Protein AF-A0A6B3F3E0-F1 (afdb_monomer_lite)

Radius of gyration: 23.88 Å; chains: 1; bounding box: 46×20×65 Å

Sequence (100 aa):
IDKERNRLVLALARARAVGQTDAAGIAELEGKLAGIDAEEEAINRREANTRAGYVYVISNIGAFGASMVKIGLTRRLDPMDRVHELGDASVPFRFDVHAL

Structure (mmCIF, N/CA/C/O backbone):
data_AF-A0A6B3F3E0-F1
#
_entry.id   AF-A0A6B3F3E0-F1
#
loop_
_atom_site.group_PDB
_atom_site.id
_atom_site.type_symbol
_atom_site.label_atom_id
_atom_site.label_alt_id
_atom_site.label_comp_id
_atom_site.label_asym_id
_atom_site.label_entity_id
_atom_site.label_seq_id
_atom_site.pdbx_PDB_ins_code
_atom_site.Cartn_x
_atom_site.Cartn_y
_atom_site.Cartn_z
_atom_site.occupancy
_atom_site.B_iso_or_equiv
_atom_site.auth_seq_id
_atom_site.auth_comp_id
_atom_site.auth_asym_id
_atom_site.auth_atom_id
_atom_site.pdbx_PDB_model_num
ATOM 1 N N . ILE A 1 1 ? 0.444 6.084 22.629 1.00 61.84 1 ILE A N 1
ATOM 2 C CA . ILE A 1 1 ? -0.902 5.550 22.328 1.00 61.84 1 ILE A CA 1
ATOM 3 C C . ILE A 1 1 ? -1.398 4.719 23.513 1.00 61.84 1 ILE A C 1
ATOM 5 O O . ILE A 1 1 ? -2.381 5.100 24.140 1.00 61.84 1 ILE A O 1
ATOM 9 N N . ASP A 1 2 ? -0.622 3.732 23.960 1.00 73.31 2 ASP A N 1
ATOM 10 C CA . ASP A 1 2 ? -0.985 2.791 25.038 1.00 73.31 2 ASP A CA 1
ATOM 11 C C . ASP A 1 2 ? -1.447 3.425 26.357 1.00 73.31 2 ASP A C 1
ATOM 13 O O . ASP A 1 2 ? -2.391 2.954 26.988 1.00 73.31 2 ASP A O 1
ATOM 17 N N . LYS A 1 3 ? -0.806 4.517 26.792 1.00 80.19 3 LYS A N 1
ATOM 18 C CA . LYS A 1 3 ? -1.146 5.180 28.063 1.00 80.19 3 LYS A CA 1
ATOM 19 C C . LYS A 1 3 ? -2.525 5.848 28.031 1.00 80.19 3 LYS A C 1
ATOM 21 O O . LYS A 1 3 ? -3.236 5.807 29.033 1.00 80.19 3 LYS A O 1
ATOM 26 N N . GLU A 1 4 ? -2.899 6.437 26.897 1.00 79.50 4 GLU A N 1
ATOM 27 C CA . GLU A 1 4 ? -4.198 7.100 26.726 1.00 79.50 4 GLU A CA 1
ATOM 28 C C . GLU A 1 4 ? -5.312 6.070 26.514 1.00 79.50 4 GLU A C 1
ATOM 30 O O . GLU A 1 4 ? -6.357 6.147 27.159 1.00 79.50 4 GLU A O 1
ATOM 35 N N . ARG A 1 5 ? -5.037 5.019 25.732 1.00 82.12 5 ARG A N 1
ATOM 36 C CA . ARG A 1 5 ? -5.918 3.854 25.579 1.00 82.12 5 ARG A CA 1
ATOM 37 C C . ARG A 1 5 ? -6.243 3.209 26.927 1.00 82.12 5 ARG A C 1
ATOM 39 O O . ARG A 1 5 ? -7.409 3.051 27.278 1.00 82.12 5 ARG A O 1
ATOM 46 N N . ASN A 1 6 ? -5.221 2.906 27.731 1.00 84.31 6 ASN A N 1
ATOM 47 C CA . ASN A 1 6 ? -5.406 2.308 29.055 1.00 84.31 6 ASN A CA 1
ATOM 48 C C . ASN A 1 6 ? -6.216 3.206 29.994 1.00 84.31 6 ASN A C 1
ATOM 50 O O . ASN A 1 6 ? -7.008 2.706 30.794 1.00 84.31 6 ASN A O 1
ATOM 54 N N . ARG A 1 7 ? -6.060 4.530 29.888 1.00 85.19 7 ARG A N 1
ATOM 55 C CA . ARG A 1 7 ? -6.861 5.480 30.662 1.00 85.19 7 ARG A CA 1
ATOM 56 C C . ARG A 1 7 ? -8.338 5.420 30.267 1.00 85.19 7 ARG A C 1
ATOM 58 O O . ARG A 1 7 ? -9.182 5.379 31.160 1.00 85.19 7 ARG A O 1
ATOM 65 N N . LEU A 1 8 ? -8.641 5.377 28.969 1.00 81.69 8 LEU A N 1
ATOM 66 C CA . LEU A 1 8 ? -10.010 5.272 28.452 1.00 81.69 8 LEU A CA 1
ATOM 67 C C . LEU A 1 8 ? -10.663 3.934 28.814 1.00 81.69 8 LEU A C 1
ATOM 69 O O . LEU A 1 8 ? -11.797 3.923 29.286 1.00 81.69 8 LEU A O 1
ATOM 73 N N . VAL A 1 9 ? -9.933 2.821 28.694 1.00 85.44 9 VAL A N 1
ATOM 74 C CA . VAL A 1 9 ? -10.409 1.485 29.095 1.00 85.44 9 VAL A CA 1
ATOM 75 C C . VAL A 1 9 ? -10.731 1.444 30.589 1.00 85.44 9 VAL A C 1
ATOM 77 O O . VAL A 1 9 ? -11.796 0.969 30.985 1.00 85.44 9 VAL A O 1
ATOM 80 N N . LEU A 1 10 ? -9.847 1.987 31.433 1.00 86.38 10 LEU A N 1
ATOM 81 C CA . LEU A 1 10 ? -10.073 2.048 32.877 1.00 86.38 10 LEU A CA 1
ATOM 82 C C . LEU A 1 10 ? -11.263 2.959 33.228 1.00 86.38 10 LEU A C 1
ATOM 84 O O . LEU A 1 10 ? -12.039 2.636 34.129 1.00 86.38 10 LEU A O 1
ATOM 88 N N . ALA A 1 11 ? -11.418 4.084 32.524 1.00 83.25 11 ALA A N 1
ATOM 89 C CA . ALA A 1 11 ? -12.538 5.005 32.703 1.00 83.25 11 ALA A CA 1
ATOM 90 C C . ALA A 1 11 ? -13.878 4.359 32.313 1.00 83.25 11 ALA A C 1
ATOM 92 O O . ALA A 1 11 ? -14.827 4.436 33.090 1.00 83.25 11 ALA A O 1
ATOM 93 N N . LEU A 1 12 ? -13.936 3.647 31.181 1.00 82.81 12 LEU A N 1
ATOM 94 C CA . LEU A 1 12 ? -15.108 2.882 30.739 1.00 82.81 12 LEU A CA 1
ATOM 95 C C . LEU A 1 12 ? -15.472 1.760 31.712 1.00 82.81 12 LEU A C 1
ATOM 97 O O . LEU A 1 12 ? -16.639 1.598 32.065 1.00 82.81 12 LEU A O 1
ATOM 101 N N . ALA A 1 13 ? -14.476 1.005 32.183 1.00 84.38 13 ALA A N 1
ATOM 102 C CA . ALA A 1 13 ? -14.690 -0.057 33.160 1.00 84.38 13 ALA A CA 1
ATOM 103 C C . ALA A 1 13 ? -15.278 0.494 34.468 1.00 84.38 13 ALA A C 1
ATOM 105 O O . ALA A 1 13 ? -16.209 -0.092 35.020 1.00 84.38 13 ALA A O 1
ATOM 106 N N . ARG A 1 14 ? -14.790 1.652 34.936 1.00 82.25 14 ARG A N 1
ATOM 107 C CA . ARG A 1 14 ? -15.347 2.335 36.113 1.00 82.25 14 ARG A CA 1
ATOM 108 C C . ARG A 1 14 ? -16.756 2.868 35.865 1.00 82.25 14 ARG A C 1
ATOM 110 O O . ARG A 1 14 ? -17.612 2.647 36.711 1.00 82.25 14 ARG A O 1
ATOM 117 N N . ALA A 1 15 ? -17.011 3.516 34.729 1.00 79.19 15 ALA A N 1
ATOM 118 C CA . ALA A 1 15 ? -18.333 4.046 34.391 1.00 79.19 15 ALA A CA 1
ATOM 119 C C . ALA A 1 15 ? -19.400 2.936 34.363 1.00 79.19 15 ALA A C 1
ATOM 121 O O . ALA A 1 15 ? -20.467 3.069 34.963 1.00 79.19 15 ALA A O 1
ATOM 122 N N . ARG A 1 16 ? -19.062 1.785 33.766 1.00 75.81 16 ARG A N 1
ATOM 123 C CA . ARG A 1 16 ? -19.927 0.597 33.734 1.00 75.81 16 ARG A CA 1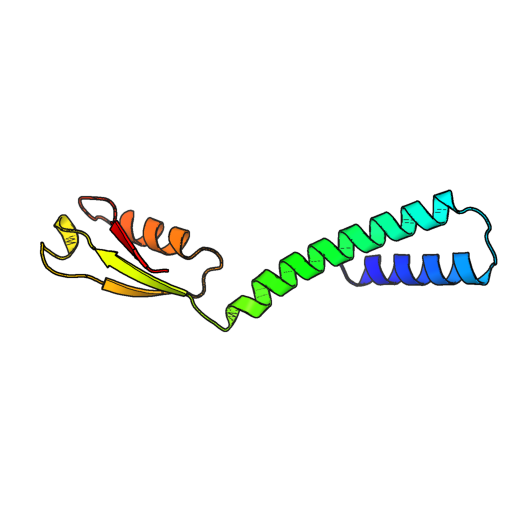
ATOM 124 C C . ARG A 1 16 ? -20.102 -0.051 35.115 1.00 75.81 16 ARG A C 1
ATOM 126 O O . ARG A 1 16 ? -21.210 -0.456 35.448 1.00 75.81 16 ARG A O 1
ATOM 133 N N . ALA A 1 17 ? -19.049 -0.122 35.935 1.00 76.25 17 ALA A N 1
ATOM 134 C CA . ALA A 1 17 ? -19.104 -0.722 37.275 1.00 76.25 17 ALA A CA 1
ATOM 135 C C . ALA A 1 17 ? -19.874 0.128 38.300 1.00 76.25 17 ALA A C 1
ATOM 137 O O . ALA A 1 17 ? -20.518 -0.417 39.192 1.00 76.25 17 ALA A O 1
ATOM 138 N N . VAL A 1 18 ? -19.828 1.456 38.167 1.00 74.44 18 VAL A N 1
ATOM 139 C CA . VAL A 1 18 ? -20.588 2.393 39.013 1.00 74.44 18 VAL A CA 1
ATOM 140 C C . VAL A 1 18 ? -22.079 2.413 38.627 1.00 74.44 18 VAL A C 1
ATOM 142 O O . VAL A 1 18 ? -22.885 3.027 39.319 1.00 74.44 18 VAL A O 1
ATOM 145 N N . GLY A 1 19 ? -22.478 1.706 37.561 1.00 63.94 19 GLY A N 1
ATOM 146 C CA . GLY A 1 19 ? -23.862 1.678 37.091 1.00 63.94 19 GLY A CA 1
ATOM 147 C C . GLY A 1 19 ? -24.308 3.022 36.517 1.00 63.94 19 GLY A C 1
ATOM 148 O O . GLY A 1 19 ? -25.488 3.355 36.599 1.00 63.94 19 GLY A O 1
ATOM 149 N N . GLN A 1 20 ? -23.377 3.818 35.973 1.00 61.53 20 GLN A N 1
ATOM 150 C CA . GLN A 1 20 ? -23.725 5.087 35.340 1.00 61.53 20 GLN A CA 1
ATOM 151 C C . GLN A 1 20 ? -24.621 4.825 34.126 1.00 61.53 20 GLN A C 1
ATOM 153 O O . GLN A 1 20 ? -24.212 4.203 33.150 1.00 61.53 20 GLN A O 1
ATOM 158 N N . THR A 1 21 ? -25.853 5.326 34.199 1.00 56.56 21 THR A N 1
ATOM 159 C CA . THR A 1 21 ? -26.892 5.232 33.162 1.00 56.56 21 THR A CA 1
ATOM 160 C C . THR A 1 21 ? -26.731 6.270 32.049 1.00 56.56 21 THR A C 1
ATOM 162 O O . THR A 1 21 ? -27.586 6.360 31.169 1.00 56.56 21 THR A O 1
ATOM 16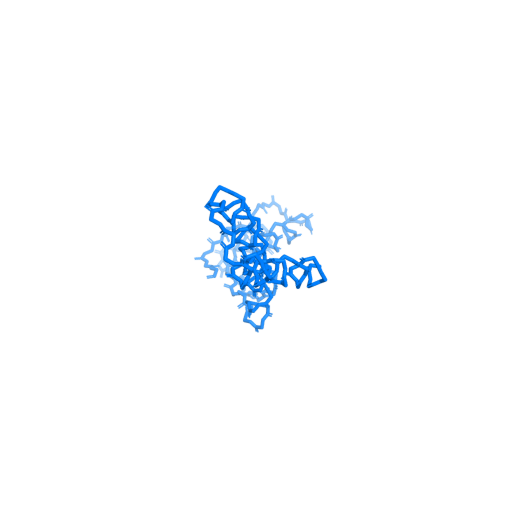5 N N . ASP A 1 22 ? -25.664 7.074 32.085 1.00 69.12 22 ASP A N 1
ATOM 166 C CA . ASP A 1 22 ? -25.371 8.072 31.058 1.00 69.12 22 ASP A CA 1
ATOM 167 C C . ASP A 1 22 ? -24.811 7.390 29.802 1.00 69.12 22 ASP A C 1
ATOM 169 O O . ASP A 1 22 ? -23.605 7.342 29.544 1.00 69.12 22 ASP A O 1
ATOM 173 N N . ALA A 1 23 ? -25.730 6.809 29.033 1.00 71.50 23 ALA A N 1
ATOM 174 C CA . ALA A 1 23 ? -25.443 6.117 27.787 1.00 71.50 23 ALA A CA 1
ATOM 175 C C . ALA A 1 23 ? -24.713 7.014 26.772 1.00 71.50 23 ALA A C 1
ATOM 177 O O . ALA A 1 23 ? -23.944 6.503 25.960 1.00 71.50 23 ALA A O 1
ATOM 178 N N . ALA A 1 24 ? -24.908 8.337 26.834 1.00 77.88 24 ALA A N 1
ATOM 179 C CA . ALA A 1 24 ? -24.249 9.280 25.937 1.00 77.88 24 ALA A CA 1
ATOM 180 C C . ALA A 1 24 ? -22.756 9.428 26.268 1.00 77.88 24 ALA A C 1
ATOM 182 O O . ALA A 1 24 ? -21.918 9.325 25.372 1.00 77.88 24 ALA A O 1
ATOM 183 N N . GLY A 1 25 ? -22.410 9.586 27.550 1.00 75.75 25 GLY A N 1
ATOM 184 C CA . GLY A 1 25 ? -21.012 9.653 27.989 1.00 75.75 25 GLY A CA 1
ATOM 185 C C . GLY A 1 25 ? -20.246 8.348 27.746 1.00 75.75 25 GLY A C 1
ATOM 186 O O . GLY A 1 25 ? -19.078 8.370 27.353 1.00 75.75 25 GLY A O 1
ATOM 187 N N . ILE A 1 26 ? -20.910 7.198 27.912 1.00 79.38 26 ILE A N 1
ATOM 188 C CA . ILE A 1 26 ? -20.327 5.885 27.596 1.00 79.38 26 ILE A CA 1
ATOM 189 C C . ILE A 1 26 ? -20.072 5.754 26.089 1.00 79.38 26 ILE A C 1
ATOM 191 O O . ILE A 1 26 ? -18.966 5.379 25.700 1.00 79.38 26 ILE A O 1
ATOM 195 N N . ALA A 1 27 ? -21.043 6.122 25.248 1.00 82.50 27 ALA A N 1
ATOM 196 C CA . ALA A 1 27 ? -20.904 6.062 23.793 1.00 82.50 27 ALA A CA 1
ATOM 197 C C . ALA A 1 27 ? -19.781 6.974 23.267 1.00 82.50 27 ALA A C 1
ATOM 199 O O . ALA A 1 27 ? -19.055 6.600 22.347 1.00 82.50 27 ALA A O 1
ATOM 200 N N . GLU A 1 28 ? -19.584 8.153 23.866 1.00 84.25 28 GLU A N 1
ATOM 201 C CA . GLU A 1 28 ? -18.478 9.047 23.502 1.00 84.25 28 GLU A CA 1
ATOM 202 C C . GLU A 1 28 ? -17.110 8.427 23.830 1.00 84.25 28 GLU A C 1
ATOM 204 O O . GLU A 1 28 ? -16.182 8.472 23.016 1.00 84.25 28 GLU A O 1
ATOM 209 N N . LEU A 1 29 ? -16.975 7.827 25.017 1.00 82.62 29 LEU A N 1
ATOM 210 C CA . LEU A 1 29 ? -15.741 7.155 25.429 1.00 82.62 29 LEU A CA 1
ATOM 211 C C . LEU A 1 29 ? -15.445 5.924 24.563 1.00 82.62 29 LEU A C 1
ATOM 213 O O . LEU A 1 29 ? -14.289 5.700 24.203 1.00 82.62 29 LEU A O 1
ATOM 217 N N . GLU A 1 30 ? -16.473 5.157 24.195 1.00 84.69 30 GLU A N 1
ATOM 218 C CA . GLU A 1 30 ? -16.362 4.033 23.258 1.00 84.69 30 GLU A CA 1
ATOM 219 C C . GLU A 1 30 ? -15.941 4.498 21.864 1.00 84.69 30 GLU A C 1
ATOM 221 O O . GLU A 1 30 ? -15.047 3.898 21.272 1.00 84.69 30 GLU A O 1
ATOM 226 N N . GLY A 1 31 ? -16.511 5.597 21.362 1.00 87.44 31 GLY A N 1
ATOM 227 C CA . GLY A 1 31 ? -16.131 6.174 20.073 1.00 87.44 31 GLY A CA 1
ATOM 228 C C . GLY A 1 31 ? -14.669 6.625 20.038 1.00 87.44 31 GLY A C 1
ATOM 229 O O . GLY A 1 31 ? -13.956 6.350 19.072 1.00 87.44 31 GLY A O 1
ATOM 230 N N . LYS A 1 32 ? -14.186 7.259 21.114 1.00 85.31 32 LYS A N 1
ATOM 231 C CA . LYS A 1 32 ? -12.768 7.640 21.246 1.00 85.31 32 LYS A CA 1
ATOM 232 C C . LYS A 1 32 ? -11.850 6.420 21.294 1.00 85.31 32 LYS A C 1
ATOM 234 O O . LYS A 1 32 ? -10.802 6.432 20.653 1.00 85.31 32 LYS A O 1
ATOM 239 N N . LEU A 1 33 ? -12.241 5.373 22.022 1.00 86.56 33 LEU A N 1
ATOM 240 C CA . LEU A 1 33 ? -11.477 4.127 22.090 1.00 86.56 33 LEU A CA 1
ATOM 241 C C . LEU A 1 33 ? -11.416 3.433 20.721 1.00 86.56 33 LEU A C 1
ATOM 243 O O . LEU A 1 33 ? -10.332 3.068 20.280 1.00 86.56 33 LEU A O 1
ATOM 247 N N . ALA A 1 34 ? -12.547 3.342 20.017 1.00 87.19 34 ALA A N 1
ATOM 248 C CA . ALA A 1 34 ? -12.627 2.751 18.684 1.00 87.19 34 ALA A CA 1
ATOM 249 C C . ALA A 1 34 ? -11.771 3.505 17.653 1.00 87.19 34 ALA A C 1
ATOM 251 O O . ALA A 1 34 ? -11.141 2.881 16.802 1.00 87.19 34 ALA A O 1
ATOM 252 N N . GLY A 1 35 ? -11.708 4.838 17.740 1.00 86.50 35 GLY A N 1
ATOM 253 C CA . GLY A 1 35 ? -10.824 5.642 16.893 1.00 86.50 35 GLY A CA 1
ATOM 254 C C . GLY A 1 35 ? -9.343 5.314 17.107 1.00 86.50 35 GLY A C 1
ATOM 255 O O . GLY A 1 35 ? -8.611 5.137 16.136 1.00 86.50 35 GLY A O 1
ATOM 256 N N . ILE A 1 36 ? -8.920 5.178 18.368 1.00 84.81 36 ILE A N 1
ATOM 257 C CA . ILE A 1 36 ? -7.541 4.806 18.717 1.00 84.81 36 ILE A CA 1
ATOM 258 C C . ILE A 1 36 ? -7.225 3.375 18.262 1.00 84.81 36 ILE A C 1
ATOM 260 O O . ILE A 1 36 ? -6.175 3.152 17.664 1.00 84.81 36 ILE A O 1
ATOM 264 N N . ASP A 1 37 ? -8.133 2.424 18.498 1.00 83.00 37 ASP A N 1
ATOM 265 C CA . ASP A 1 37 ? -7.956 1.028 18.079 1.00 83.00 37 ASP A CA 1
ATOM 266 C C . ASP A 1 37 ? -7.840 0.919 16.541 1.00 83.00 37 ASP A C 1
ATOM 268 O O . ASP A 1 37 ? -7.002 0.175 16.035 1.00 83.00 37 ASP A O 1
ATOM 272 N N . ALA A 1 38 ? -8.614 1.703 15.780 1.00 84.81 38 ALA A N 1
ATOM 273 C CA . ALA A 1 38 ? -8.536 1.724 14.316 1.00 84.81 38 ALA A CA 1
ATOM 274 C C . ALA A 1 38 ? -7.210 2.308 13.791 1.00 84.81 38 ALA A C 1
ATOM 276 O O . ALA A 1 38 ? -6.672 1.834 12.785 1.00 84.81 38 ALA A O 1
ATOM 277 N N . GLU A 1 39 ? -6.674 3.333 14.457 1.00 82.62 39 GLU A N 1
ATOM 278 C CA . GLU A 1 39 ? -5.366 3.908 14.132 1.00 82.62 39 GLU A CA 1
ATOM 279 C C . GLU A 1 39 ? -4.235 2.916 14.442 1.00 82.62 39 GLU A C 1
ATOM 281 O O . GLU A 1 39 ? -3.340 2.715 13.617 1.00 82.62 39 GLU A O 1
ATOM 286 N N . GLU A 1 40 ? -4.319 2.220 15.577 1.00 79.75 40 GLU A N 1
ATOM 287 C CA . GLU A 1 40 ? -3.389 1.156 15.956 1.00 79.75 40 GLU A CA 1
ATOM 288 C C . GLU A 1 40 ? -3.443 -0.017 14.969 1.00 79.75 40 GLU A C 1
ATOM 290 O O . GLU A 1 40 ? -2.409 -0.489 14.506 1.00 79.75 40 GLU A O 1
ATOM 295 N N . GLU A 1 41 ? -4.633 -0.449 14.554 1.00 77.62 41 GLU A N 1
ATOM 296 C CA . GLU A 1 41 ? -4.795 -1.504 13.555 1.00 77.62 41 GLU A CA 1
ATOM 297 C C . GLU A 1 41 ? -4.282 -1.073 12.171 1.00 77.62 41 GLU A C 1
ATOM 299 O O . GLU A 1 41 ? -3.733 -1.881 11.418 1.00 77.62 41 GLU A O 1
ATOM 304 N N . ALA A 1 42 ? -4.413 0.204 11.806 1.00 76.75 42 ALA A N 1
ATOM 305 C CA . ALA A 1 42 ? -3.799 0.739 10.595 1.00 76.75 42 ALA A CA 1
ATOM 306 C C . ALA A 1 42 ? -2.264 0.702 10.677 1.00 76.75 42 ALA A C 1
ATOM 308 O O . ALA A 1 42 ? -1.620 0.300 9.707 1.00 76.75 42 ALA A O 1
ATOM 309 N N . ILE A 1 43 ? -1.674 1.064 11.819 1.00 72.75 43 ILE A N 1
ATOM 310 C CA . ILE A 1 43 ? -0.224 0.987 12.052 1.00 72.75 43 ILE A CA 1
ATOM 311 C C . ILE A 1 43 ? 0.245 -0.474 12.051 1.00 72.75 43 ILE A C 1
ATOM 313 O O . ILE A 1 43 ? 1.159 -0.820 11.310 1.00 72.75 43 ILE A O 1
ATOM 317 N N . ASN A 1 44 ? -0.433 -1.362 12.774 1.00 65.94 44 ASN A N 1
ATOM 318 C CA . ASN A 1 44 ? -0.105 -2.784 12.835 1.00 65.94 44 ASN A CA 1
ATOM 319 C C . ASN A 1 44 ? -0.227 -3.463 11.469 1.00 65.94 44 ASN A C 1
ATOM 321 O O . ASN A 1 44 ? 0.614 -4.286 11.123 1.00 65.94 44 ASN A O 1
ATOM 325 N N . ARG A 1 45 ? -1.217 -3.101 10.641 1.00 62.06 45 ARG A N 1
ATOM 326 C CA . ARG A 1 45 ? -1.291 -3.583 9.249 1.00 62.06 45 ARG A CA 1
ATOM 327 C C . ARG A 1 45 ? -0.105 -3.108 8.416 1.00 62.06 45 ARG A C 1
ATOM 329 O O . ARG A 1 45 ? 0.411 -3.880 7.608 1.00 62.06 45 ARG A O 1
ATOM 336 N N . ARG A 1 46 ? 0.357 -1.871 8.625 1.00 62.03 46 ARG A N 1
ATOM 337 C CA . ARG A 1 46 ? 1.572 -1.359 7.978 1.00 62.03 46 ARG A CA 1
ATOM 338 C C . ARG A 1 46 ? 2.814 -2.130 8.438 1.00 62.03 46 ARG A C 1
ATOM 340 O O . ARG A 1 46 ? 3.646 -2.497 7.614 1.00 62.03 46 ARG A O 1
ATOM 347 N N . GLU A 1 47 ? 2.920 -2.432 9.728 1.00 61.75 47 GLU A N 1
ATOM 348 C CA . GLU A 1 47 ? 4.077 -3.118 10.306 1.00 61.75 47 GLU A CA 1
ATOM 349 C C . GLU A 1 47 ? 4.100 -4.628 10.016 1.00 61.75 47 GLU A C 1
ATOM 351 O O . GLU A 1 47 ? 5.145 -5.165 9.652 1.00 61.75 47 GLU A O 1
ATOM 356 N N . ALA A 1 48 ? 2.962 -5.322 10.084 1.00 54.69 48 ALA A N 1
ATOM 357 C CA . ALA A 1 48 ? 2.854 -6.763 9.840 1.00 54.69 48 ALA A CA 1
ATOM 358 C C . ALA A 1 48 ? 3.198 -7.145 8.390 1.00 54.69 48 ALA A C 1
ATOM 360 O O . ALA A 1 48 ? 3.842 -8.172 8.159 1.00 54.69 48 ALA A O 1
ATOM 361 N N . ASN A 1 49 ? 2.874 -6.280 7.423 1.00 54.75 49 ASN A N 1
ATOM 362 C CA . ASN A 1 49 ? 3.318 -6.434 6.036 1.00 54.75 49 ASN A CA 1
ATOM 363 C C . ASN A 1 49 ? 4.819 -6.150 5.835 1.00 54.75 49 ASN A C 1
ATOM 365 O O . ASN A 1 49 ? 5.356 -6.467 4.783 1.00 54.75 49 ASN A O 1
ATOM 369 N N . THR A 1 50 ? 5.550 -5.633 6.827 1.00 53.22 50 THR A N 1
ATOM 370 C CA . THR A 1 50 ? 6.987 -5.306 6.680 1.00 53.22 50 THR A CA 1
ATOM 371 C C . THR A 1 50 ? 7.874 -6.549 6.511 1.00 53.22 50 THR A C 1
ATOM 373 O O . THR A 1 50 ? 8.998 -6.448 6.009 1.00 53.22 50 THR A O 1
ATOM 376 N N . ARG A 1 51 ? 7.406 -7.746 6.907 1.00 58.38 51 ARG A N 1
ATOM 377 C CA . ARG A 1 51 ? 8.168 -8.999 6.724 1.00 58.38 51 ARG A CA 1
ATOM 378 C C . ARG A 1 51 ? 8.056 -9.591 5.316 1.00 58.38 51 ARG A C 1
ATOM 380 O O . ARG A 1 51 ? 9.002 -10.249 4.889 1.00 58.38 51 ARG A O 1
ATOM 387 N N . ALA A 1 52 ? 6.959 -9.351 4.598 1.00 66.88 52 ALA A N 1
ATOM 388 C CA . ALA A 1 52 ? 6.769 -9.798 3.220 1.00 66.88 52 ALA A CA 1
ATOM 389 C C . ALA A 1 52 ? 6.972 -8.601 2.278 1.00 66.88 52 ALA A C 1
ATOM 391 O O . ALA A 1 52 ? 6.182 -7.668 2.268 1.00 66.88 52 ALA A O 1
ATOM 392 N N . GLY A 1 53 ? 8.072 -8.587 1.525 1.00 79.75 53 GLY A N 1
ATOM 393 C CA . GLY A 1 53 ? 8.304 -7.540 0.526 1.00 79.75 53 GLY A CA 1
ATOM 394 C C . GLY A 1 53 ? 7.443 -7.736 -0.725 1.00 79.75 53 GLY A C 1
ATOM 395 O O . GLY A 1 53 ? 7.075 -8.861 -1.052 1.00 79.75 53 GLY A O 1
ATOM 396 N N . TYR A 1 54 ? 7.186 -6.653 -1.452 1.00 87.06 54 TYR A N 1
ATOM 397 C CA . TYR A 1 54 ? 6.566 -6.679 -2.779 1.00 87.06 54 TYR A CA 1
ATOM 398 C C . TYR A 1 54 ? 7.605 -7.002 -3.849 1.00 87.06 54 TYR A C 1
ATOM 400 O O . TYR A 1 54 ? 8.749 -6.542 -3.751 1.00 87.06 54 TYR A O 1
ATOM 408 N N . VAL A 1 55 ? 7.205 -7.746 -4.882 1.00 91.25 55 VAL A N 1
ATOM 409 C CA . VAL A 1 55 ? 8.040 -8.030 -6.055 1.00 91.25 55 VAL A CA 1
ATOM 410 C C . VAL A 1 55 ? 7.511 -7.211 -7.219 1.00 91.25 55 VAL A C 1
ATOM 412 O O . VAL A 1 55 ? 6.422 -7.465 -7.710 1.00 91.25 55 VAL A O 1
ATOM 415 N N . TYR A 1 56 ? 8.306 -6.262 -7.701 1.00 93.31 56 TYR A N 1
ATOM 416 C CA . TYR A 1 56 ? 7.952 -5.465 -8.868 1.00 93.31 56 TYR A CA 1
ATOM 417 C C . TYR A 1 56 ? 8.695 -5.942 -10.114 1.00 93.31 56 TYR A C 1
ATOM 419 O O . TYR A 1 56 ? 9.860 -6.350 -10.053 1.00 93.31 56 TYR A O 1
ATOM 427 N N . VAL A 1 57 ? 8.027 -5.828 -11.261 1.00 95.38 57 VAL A N 1
ATOM 428 C CA . VAL A 1 57 ? 8.605 -6.085 -12.585 1.00 95.38 57 VAL A CA 1
ATOM 429 C C . VAL A 1 57 ? 8.467 -4.824 -13.423 1.00 95.38 57 VAL A C 1
ATOM 431 O O . VAL A 1 57 ? 7.350 -4.372 -13.670 1.00 95.38 57 VAL A O 1
ATOM 434 N N . ILE A 1 58 ? 9.592 -4.253 -13.854 1.00 94.75 58 ILE A N 1
ATOM 435 C CA . ILE A 1 58 ? 9.626 -2.981 -14.588 1.00 94.75 58 ILE A CA 1
ATOM 436 C C . ILE A 1 58 ? 10.439 -3.063 -15.880 1.00 94.75 58 ILE A C 1
ATOM 438 O O . ILE A 1 58 ? 11.431 -3.788 -15.946 1.00 94.75 58 ILE A O 1
ATOM 442 N N . SER A 1 59 ? 10.072 -2.277 -16.892 1.00 94.75 59 SER A N 1
ATOM 443 C CA . SER A 1 59 ? 10.859 -2.097 -18.120 1.00 94.75 59 SER A CA 1
ATOM 444 C C . SER A 1 59 ? 11.107 -0.630 -18.431 1.00 94.75 59 SER A C 1
ATOM 446 O O . SER A 1 59 ? 10.345 0.246 -18.033 1.00 94.75 59 SER A O 1
ATOM 448 N N . ASN A 1 60 ? 12.185 -0.363 -19.165 1.00 93.75 60 ASN A N 1
ATOM 449 C CA . ASN A 1 60 ? 12.460 0.950 -19.729 1.00 93.75 60 ASN A CA 1
ATOM 450 C C . ASN A 1 60 ? 13.367 0.793 -20.943 1.00 93.75 60 ASN A C 1
ATOM 452 O O . ASN A 1 60 ? 14.519 0.381 -20.808 1.00 93.75 60 ASN A O 1
ATOM 456 N N . ILE A 1 61 ? 12.861 1.139 -22.123 1.00 91.06 61 ILE A N 1
ATOM 457 C CA . ILE A 1 61 ? 13.616 0.978 -23.368 1.00 91.06 61 ILE A CA 1
ATOM 458 C C . ILE A 1 61 ? 14.898 1.822 -23.394 1.00 91.06 61 ILE A C 1
ATOM 460 O O . ILE A 1 61 ? 15.906 1.379 -23.934 1.00 91.06 61 ILE A O 1
ATOM 464 N N . GLY A 1 62 ? 14.880 3.002 -22.770 1.00 88.62 62 GLY A N 1
ATOM 465 C CA . GLY A 1 62 ? 16.019 3.916 -22.723 1.00 88.62 62 GLY A CA 1
ATOM 466 C C . GLY A 1 62 ? 17.111 3.504 -21.733 1.00 88.62 62 GLY A C 1
ATOM 467 O O . GLY A 1 62 ? 18.259 3.889 -21.917 1.00 88.62 62 GLY A O 1
ATOM 468 N N . ALA A 1 63 ? 16.772 2.722 -20.703 1.00 89.56 63 ALA A N 1
ATOM 469 C CA . ALA A 1 63 ? 17.716 2.285 -19.673 1.00 89.56 63 ALA A CA 1
ATOM 470 C C . ALA A 1 63 ? 18.150 0.816 -19.816 1.00 89.56 63 ALA A C 1
ATOM 472 O O . ALA A 1 63 ? 19.296 0.489 -19.520 1.00 89.56 63 ALA A O 1
ATOM 473 N N . PHE A 1 64 ? 17.246 -0.075 -20.238 1.00 90.69 64 PHE A N 1
ATOM 474 C CA . PHE A 1 64 ? 17.475 -1.528 -20.288 1.00 90.69 64 PHE A CA 1
ATOM 475 C C . PHE A 1 64 ? 17.478 -2.104 -21.714 1.00 90.69 64 PHE A C 1
ATOM 477 O O . PHE A 1 64 ? 18.014 -3.188 -21.932 1.00 90.69 64 PHE A O 1
ATOM 484 N N . GLY A 1 65 ? 16.892 -1.401 -22.690 1.00 90.38 65 GLY A N 1
ATOM 485 C CA . GLY A 1 65 ? 16.696 -1.895 -24.058 1.00 90.38 65 GLY A CA 1
ATOM 486 C C . GLY A 1 65 ? 15.342 -2.586 -24.283 1.00 90.38 65 GLY A C 1
ATOM 487 O O . GLY A 1 65 ? 14.554 -2.786 -23.363 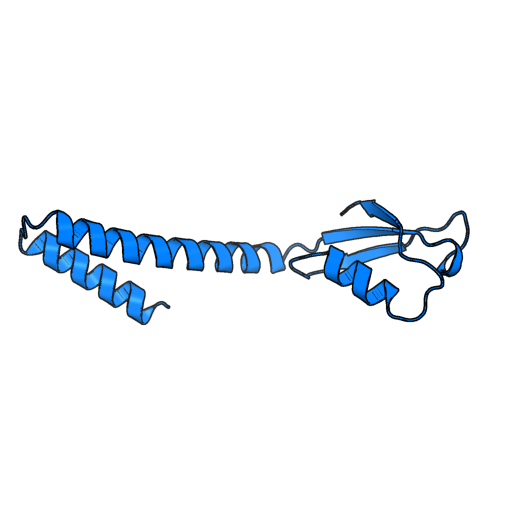1.00 90.38 65 GLY A O 1
ATOM 488 N N . ALA A 1 66 ? 15.050 -2.932 -25.541 1.00 89.69 66 ALA A N 1
ATOM 489 C CA . ALA A 1 66 ? 13.701 -3.292 -26.005 1.00 89.69 66 ALA A CA 1
ATOM 490 C C . ALA A 1 66 ? 13.160 -4.656 -25.526 1.00 89.69 66 ALA A C 1
ATOM 492 O O . ALA A 1 66 ? 11.974 -4.931 -25.682 1.00 89.69 66 ALA A O 1
ATOM 493 N N . SER A 1 67 ? 13.999 -5.531 -24.972 1.00 92.62 67 SER A N 1
ATOM 494 C CA . SER A 1 67 ? 13.599 -6.898 -24.588 1.00 92.62 67 SER A CA 1
ATOM 495 C C . SER A 1 67 ? 14.125 -7.291 -23.212 1.00 92.62 67 SER A C 1
ATOM 497 O O . SER A 1 67 ? 14.453 -8.449 -22.967 1.00 92.62 67 SER A O 1
ATOM 499 N N . MET A 1 68 ? 14.234 -6.310 -22.315 1.00 93.88 68 MET A N 1
ATOM 500 C CA . MET A 1 68 ? 14.739 -6.513 -20.966 1.00 93.88 68 MET A CA 1
ATOM 501 C C . MET A 1 68 ? 13.776 -5.937 -19.929 1.00 93.88 68 MET A C 1
ATOM 503 O O . MET A 1 68 ? 13.261 -4.827 -20.071 1.00 93.88 68 MET A O 1
ATOM 507 N N . VAL A 1 69 ? 13.573 -6.703 -18.858 1.00 94.62 69 VAL A N 1
ATOM 508 C CA . VAL A 1 69 ? 12.847 -6.281 -17.658 1.00 94.62 69 VAL A CA 1
ATOM 509 C C . VAL A 1 69 ? 13.758 -6.398 -16.445 1.00 94.62 69 VAL A C 1
ATOM 511 O O . VAL A 1 69 ? 14.662 -7.234 -16.403 1.00 94.62 69 VAL A O 1
ATOM 514 N N . LYS A 1 70 ? 13.498 -5.578 -15.434 1.00 93.69 70 LYS A N 1
ATOM 515 C CA . LYS A 1 70 ? 14.131 -5.661 -14.126 1.00 93.69 70 LYS A CA 1
ATOM 516 C C . LYS A 1 70 ? 13.109 -6.137 -13.106 1.00 93.69 70 LYS A C 1
ATOM 518 O O . LYS A 1 70 ? 12.049 -5.536 -12.959 1.00 93.69 70 LYS A O 1
ATOM 523 N N . ILE A 1 71 ? 13.470 -7.197 -12.391 1.00 94.44 71 ILE A N 1
ATOM 524 C CA . ILE A 1 71 ? 12.700 -7.730 -11.270 1.00 94.44 71 ILE A CA 1
ATOM 525 C C . ILE A 1 71 ? 13.393 -7.284 -9.989 1.00 94.44 71 ILE A C 1
ATOM 527 O O . ILE A 1 71 ? 14.606 -7.452 -9.842 1.00 94.44 71 ILE A O 1
ATOM 531 N N . GLY A 1 72 ? 12.641 -6.689 -9.073 1.00 91.25 72 GLY A N 1
ATOM 532 C CA . GLY A 1 72 ? 13.173 -6.237 -7.798 1.00 91.25 72 GLY A CA 1
ATOM 533 C C . GLY A 1 72 ? 12.200 -6.475 -6.660 1.00 91.25 72 GLY A C 1
ATOM 534 O O . GLY A 1 72 ? 11.000 -6.599 -6.865 1.00 91.25 72 GLY A O 1
ATOM 535 N N . LEU A 1 73 ? 12.740 -6.531 -5.445 1.00 92.19 73 LEU A N 1
ATOM 536 C CA . LEU A 1 73 ? 11.954 -6.619 -4.223 1.00 92.19 73 LEU A CA 1
ATOM 537 C C . LEU A 1 73 ? 12.055 -5.306 -3.449 1.00 92.19 73 LEU A C 1
ATOM 539 O O . LEU A 1 73 ? 13.124 -4.695 -3.370 1.00 92.19 73 LEU A O 1
ATOM 543 N N . THR A 1 74 ? 10.946 -4.870 -2.863 1.00 88.50 74 THR A N 1
ATOM 544 C CA . THR A 1 74 ? 10.901 -3.718 -1.966 1.00 88.50 74 THR A CA 1
ATOM 545 C C . THR A 1 74 ? 10.153 -4.062 -0.691 1.00 88.50 74 THR A C 1
ATOM 547 O O . THR A 1 74 ? 9.146 -4.756 -0.707 1.00 88.50 74 THR A O 1
ATOM 550 N N . ARG A 1 75 ? 10.665 -3.566 0.434 1.00 84.88 75 ARG A N 1
ATOM 551 C CA . ARG A 1 75 ? 10.000 -3.647 1.742 1.00 84.88 75 ARG A CA 1
ATOM 552 C C . ARG A 1 75 ? 9.256 -2.357 2.089 1.00 84.88 75 ARG A C 1
ATOM 554 O O . ARG A 1 75 ? 8.847 -2.171 3.228 1.00 84.88 75 ARG A O 1
ATOM 561 N N . ARG A 1 76 ? 9.148 -1.434 1.129 1.00 83.19 76 ARG A N 1
ATOM 562 C CA . ARG A 1 76 ? 8.339 -0.230 1.302 1.00 83.19 76 ARG A CA 1
ATOM 563 C C . ARG A 1 76 ? 6.867 -0.603 1.367 1.00 83.19 76 ARG A C 1
ATOM 565 O O . ARG A 1 76 ? 6.439 -1.556 0.725 1.00 83.19 76 ARG A O 1
ATOM 572 N N . LEU A 1 77 ? 6.134 0.198 2.129 1.00 79.19 77 LEU A N 1
ATOM 573 C CA . LEU A 1 77 ? 4.684 0.116 2.247 1.00 79.19 77 LEU A CA 1
ATOM 574 C C . LEU A 1 77 ? 3.990 0.305 0.903 1.00 79.19 77 LEU A C 1
ATOM 576 O O . LEU A 1 77 ? 3.098 -0.471 0.574 1.00 79.19 77 LEU A O 1
ATOM 580 N N . ASP A 1 78 ? 4.449 1.299 0.141 1.00 85.38 78 ASP A N 1
ATOM 581 C CA . ASP A 1 78 ? 4.050 1.512 -1.242 1.00 85.38 78 ASP A CA 1
ATOM 582 C C . ASP A 1 78 ? 5.208 1.112 -2.179 1.00 85.38 78 ASP A C 1
ATOM 584 O O . ASP A 1 78 ? 6.282 1.734 -2.153 1.00 85.38 78 ASP A O 1
ATOM 588 N N . PRO A 1 79 ? 5.057 0.049 -2.989 1.00 87.50 79 PRO A N 1
ATOM 589 C CA . PRO A 1 79 ? 6.083 -0.342 -3.942 1.00 87.50 79 PRO A CA 1
ATOM 590 C C . PRO A 1 79 ? 6.255 0.663 -5.092 1.00 87.50 79 PRO A C 1
ATOM 592 O O . PRO A 1 79 ? 7.353 0.734 -5.653 1.00 87.50 79 PRO A O 1
ATOM 595 N N . MET A 1 80 ? 5.244 1.480 -5.409 1.00 91.06 80 MET A N 1
ATOM 596 C CA . MET A 1 80 ? 5.333 2.491 -6.466 1.00 91.06 80 MET A CA 1
ATOM 597 C C . MET A 1 80 ? 6.292 3.620 -6.106 1.00 91.06 80 MET A C 1
ATOM 599 O O . MET A 1 80 ? 7.041 4.065 -6.974 1.00 91.06 80 MET A O 1
ATOM 603 N N . ASP A 1 81 ? 6.372 4.011 -4.832 1.00 91.38 81 ASP A N 1
ATOM 604 C CA . ASP A 1 81 ? 7.376 4.976 -4.361 1.00 91.38 81 ASP A CA 1
ATOM 605 C C . ASP A 1 81 ? 8.794 4.520 -4.714 1.00 91.38 81 ASP A C 1
ATOM 607 O O . ASP A 1 81 ? 9.633 5.315 -5.137 1.00 91.38 81 ASP A O 1
ATOM 611 N N . ARG A 1 82 ? 9.067 3.210 -4.605 1.00 91.50 82 ARG A N 1
ATOM 612 C CA . ARG A 1 82 ? 10.372 2.668 -4.992 1.00 91.50 82 ARG A CA 1
ATOM 613 C C . ARG A 1 82 ? 10.605 2.773 -6.498 1.00 91.50 82 ARG A C 1
ATOM 615 O O . ARG A 1 82 ? 11.718 3.095 -6.905 1.00 91.50 82 ARG A O 1
ATOM 622 N N . VAL A 1 83 ? 9.598 2.468 -7.314 1.00 91.06 83 VAL A N 1
ATOM 623 C CA . VAL A 1 83 ? 9.702 2.552 -8.779 1.00 91.06 83 VAL A CA 1
ATOM 624 C C . VAL A 1 83 ? 9.943 3.997 -9.223 1.00 91.06 83 VAL A C 1
ATOM 626 O O . VAL A 1 83 ? 10.795 4.229 -10.081 1.00 91.06 83 VAL A O 1
ATOM 629 N N . HIS A 1 84 ? 9.263 4.966 -8.608 1.00 90.69 84 HIS A N 1
ATOM 630 C CA . HIS A 1 84 ? 9.450 6.387 -8.901 1.00 90.69 84 HIS A CA 1
ATOM 631 C C . HIS A 1 84 ? 10.863 6.871 -8.554 1.00 90.69 84 HIS A C 1
ATOM 633 O O . HIS A 1 84 ? 11.525 7.454 -9.407 1.00 90.69 84 HIS A O 1
ATOM 639 N N . GLU A 1 85 ? 11.381 6.529 -7.371 1.00 88.50 85 GLU A N 1
ATOM 640 C CA . GLU A 1 85 ? 12.757 6.880 -6.984 1.00 88.50 85 GLU A CA 1
ATOM 641 C C . GLU A 1 85 ? 13.817 6.312 -7.931 1.00 88.50 85 GLU A C 1
ATOM 643 O O . GLU A 1 85 ? 14.844 6.940 -8.179 1.00 88.50 85 GLU A O 1
ATOM 648 N N . LEU A 1 86 ? 13.595 5.099 -8.450 1.00 86.62 86 LEU A N 1
ATOM 649 C CA . 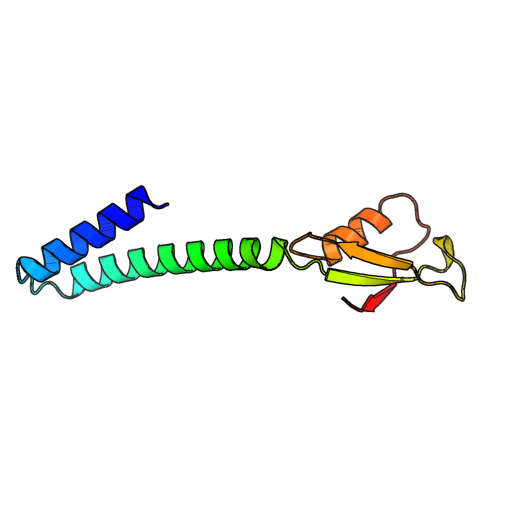LEU A 1 86 ? 14.490 4.513 -9.445 1.00 86.62 86 LEU A CA 1
ATOM 650 C C . LEU A 1 86 ? 14.471 5.316 -10.753 1.00 86.62 86 LEU A C 1
ATOM 652 O O . LEU A 1 86 ? 15.482 5.348 -11.453 1.00 86.62 86 LEU A O 1
ATOM 656 N N . GLY A 1 87 ? 13.329 5.920 -11.093 1.00 80.94 87 GLY A N 1
ATOM 657 C CA . GLY A 1 87 ? 13.127 6.726 -12.297 1.00 80.94 87 GLY A CA 1
ATOM 658 C C . GLY A 1 87 ? 13.792 8.103 -12.234 1.00 80.94 87 GLY A C 1
ATOM 659 O O . GLY A 1 87 ? 14.281 8.595 -13.248 1.00 80.94 87 GLY A O 1
ATOM 660 N N . ASP A 1 88 ? 13.883 8.696 -11.045 1.00 77.06 88 ASP A N 1
ATOM 661 C CA . ASP A 1 88 ? 14.513 10.010 -10.849 1.00 77.06 88 ASP A CA 1
ATOM 662 C C . ASP A 1 88 ? 16.046 9.964 -10.987 1.00 77.06 88 ASP A C 1
ATOM 664 O O . ASP A 1 88 ? 16.705 10.984 -11.197 1.00 77.06 88 ASP A O 1
ATOM 668 N N . ALA A 1 89 ? 16.637 8.768 -10.936 1.00 67.62 89 ALA A N 1
ATOM 669 C CA . ALA A 1 89 ? 18.079 8.546 -10.963 1.00 67.62 89 ALA A CA 1
ATOM 670 C C . ALA A 1 89 ? 18.709 8.564 -12.373 1.00 67.62 89 ALA A C 1
ATOM 672 O O . ALA A 1 89 ? 19.685 7.858 -12.610 1.00 67.62 89 ALA A O 1
ATOM 673 N N . SER A 1 90 ? 18.224 9.410 -13.291 1.00 69.44 90 SER A N 1
ATOM 674 C CA . SER A 1 90 ? 18.772 9.582 -14.656 1.00 69.44 90 SER A CA 1
ATOM 675 C C . SER A 1 90 ? 18.436 8.467 -15.657 1.00 69.44 90 SER A C 1
ATOM 677 O O . SER A 1 90 ? 19.316 7.966 -16.358 1.00 69.44 90 SER A O 1
ATOM 679 N N . VAL A 1 91 ? 17.155 8.103 -15.781 1.00 83.56 91 VAL A N 1
ATOM 680 C CA . VAL A 1 91 ? 16.673 7.316 -16.931 1.00 83.56 91 VAL A CA 1
ATOM 681 C C . VAL A 1 91 ? 15.951 8.201 -17.959 1.00 83.56 91 VAL A C 1
ATOM 683 O O . VAL A 1 91 ? 15.333 9.193 -17.578 1.00 83.56 91 VAL A O 1
ATOM 686 N N . PRO A 1 92 ? 15.996 7.874 -19.268 1.00 83.69 92 PRO A N 1
ATOM 687 C CA . PRO A 1 92 ? 15.461 8.756 -20.316 1.00 83.69 92 PRO A CA 1
ATOM 688 C C . PRO A 1 92 ? 13.928 8.857 -20.325 1.00 83.69 92 PRO A C 1
ATOM 690 O O . PRO A 1 92 ? 13.368 9.812 -20.854 1.00 83.69 92 PRO A O 1
ATOM 693 N N . PHE A 1 93 ? 13.254 7.857 -19.755 1.00 86.06 93 PHE A N 1
ATOM 694 C CA . PHE A 1 93 ? 11.798 7.722 -19.711 1.00 86.06 93 PHE A CA 1
ATOM 695 C C . PHE A 1 93 ? 11.365 7.198 -18.341 1.00 86.06 93 PHE A C 1
ATOM 697 O O . PHE A 1 93 ? 12.192 6.688 -17.588 1.00 86.06 93 PHE A O 1
ATOM 704 N N . ARG A 1 94 ? 10.067 7.250 -18.031 1.00 89.31 94 ARG A N 1
ATOM 705 C CA . ARG A 1 94 ? 9.520 6.559 -16.852 1.00 89.31 94 ARG A CA 1
ATOM 706 C C . ARG A 1 94 ? 9.535 5.041 -17.055 1.00 89.31 94 ARG A C 1
ATOM 708 O O . ARG A 1 94 ? 9.590 4.564 -18.184 1.00 89.31 94 ARG A O 1
ATOM 715 N N . PHE A 1 95 ? 9.529 4.291 -15.958 1.00 92.75 95 PHE A N 1
ATOM 716 C CA . PHE A 1 95 ? 9.401 2.836 -16.002 1.00 92.75 95 PHE A CA 1
ATOM 717 C C . PHE A 1 95 ? 7.961 2.421 -16.310 1.00 92.75 95 PHE A C 1
ATOM 719 O O . PHE A 1 95 ? 7.033 2.943 -15.694 1.00 92.75 95 PHE A O 1
ATOM 726 N N . ASP A 1 96 ? 7.796 1.439 -17.192 1.00 92.88 96 ASP A N 1
ATOM 727 C CA . ASP A 1 96 ? 6.546 0.688 -17.308 1.00 92.88 96 ASP A CA 1
ATOM 728 C C . ASP A 1 96 ? 6.529 -0.398 -16.231 1.00 92.88 96 ASP A C 1
ATOM 730 O O . ASP A 1 96 ? 7.536 -1.085 -16.030 1.00 92.88 96 ASP A O 1
ATOM 734 N N . VAL A 1 97 ? 5.400 -0.560 -15.541 1.00 93.38 97 VAL A N 1
ATOM 735 C CA . VAL A 1 97 ? 5.217 -1.552 -14.471 1.00 93.38 97 VAL A CA 1
ATOM 736 C C . VAL A 1 97 ? 4.328 -2.679 -14.980 1.00 93.38 97 VAL A C 1
ATOM 738 O O . VAL A 1 97 ? 3.227 -2.433 -15.463 1.00 93.38 97 VAL A O 1
ATOM 741 N N . HIS A 1 98 ? 4.803 -3.916 -14.846 1.00 90.81 98 HIS A N 1
ATOM 742 C CA . HIS A 1 98 ? 4.118 -5.115 -15.339 1.00 90.81 98 HIS A CA 1
ATOM 743 C C . HIS A 1 98 ? 3.458 -5.927 -14.219 1.00 90.81 98 HIS A C 1
ATOM 745 O O . HIS A 1 98 ? 2.474 -6.616 -14.473 1.00 90.81 98 HIS A O 1
ATOM 751 N N . ALA A 1 99 ? 3.996 -5.865 -12.995 1.00 87.50 99 ALA A N 1
ATOM 752 C CA . ALA A 1 99 ? 3.489 -6.572 -11.812 1.00 87.50 99 ALA A CA 1
ATOM 753 C C . ALA A 1 99 ? 4.000 -5.931 -10.501 1.00 87.50 99 ALA A C 1
ATOM 755 O O . ALA A 1 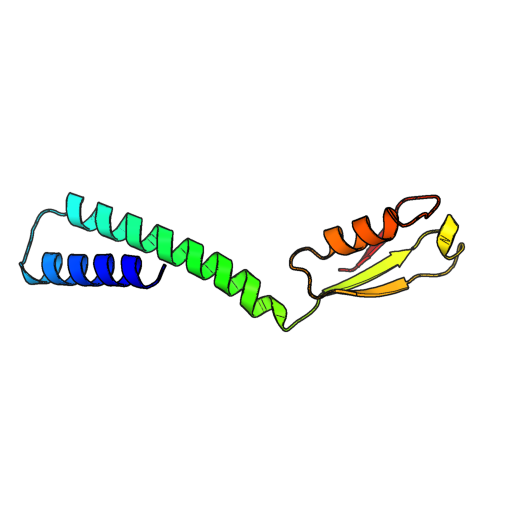99 ? 5.049 -5.274 -10.529 1.00 87.50 99 ALA A O 1
ATOM 756 N N . LEU A 1 100 ? 3.274 -6.154 -9.390 1.00 83.31 100 LEU A N 1
ATOM 757 C CA . LEU A 1 100 ? 3.558 -5.719 -8.007 1.00 83.31 100 LEU A CA 1
ATOM 758 C C . LEU A 1 100 ? 3.236 -6.825 -6.988 1.00 83.31 100 LEU A C 1
ATOM 760 O O . LEU A 1 100 ? 2.285 -7.593 -7.265 1.00 83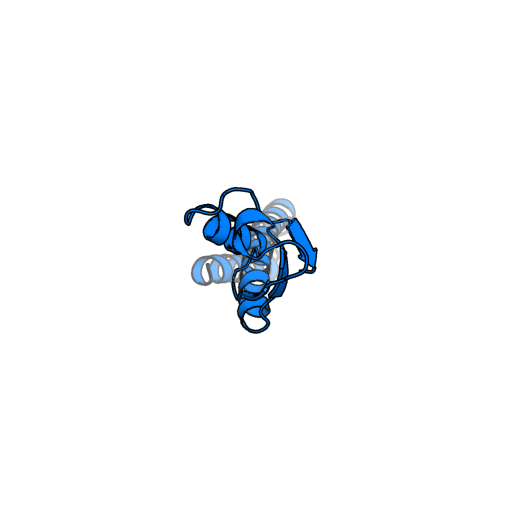.31 100 LEU A O 1
#

pLDDT: mean 81.83, std 10.46, range [53.22, 95.38]

Secondary structure (DSSP, 8-state):
-HHHHHHHHHHHHHHHHTT---HHHHHHHHHHHHHHHHHHHHHHHHHHGGGS-EEEEEE-HHHH-TT-EEEEEE-SSSHHHHHHHHHHTT-SSPPEEEE-

Foldseek 3Di:
DVVVLVVLVVVLVVCVVVVPPPPVVNVVSVVVNVVVVVVVVVVVVLVVLLVPWFWWKKDDCQPANDPDIDIDTDSDSDVVVVQVVVQVPDGPDRIDTDGD